Protein AF-A0A968WJQ7-F1 (afdb_monomer_lite)

Radius of gyration: 18.27 Å; chains: 1; bounding box: 39×36×51 Å

Foldseek 3Di:
DAEQAPVRHRQDFQWKKFWAQQVPRHTPDIDGWHAPPVRHTDADDDDQVTFTWMWTVFQVIDIDGGHGDDPPDRDDDYDHQFKFKEAEAEPPDDDKFWKFKDAPPDPDTSDIDIHRDIDMHGFHKIKMWTPDVVIDIDIDGGHGPYYDYDYHD

pLDDT: mean 93.58, std 3.87, range [75.25, 97.81]

Secondary structure (DSSP, 8-state):
-EEE-TTS-S---SEEEEEEETTT--EEEEEEE-B-TTSPBPP----TTSEEEEEE--SS-EEEEEEE--TTS----EEE--EEEEEEEETT--S--EEEEEETT--S--EEEETT-EEEEESEEEEEEE-SSS--EEEEEEPTT-EEEEEE-

Structure (mmCIF, N/CA/C/O backbone):
data_AF-A0A968WJQ7-F1
#
_entry.id   AF-A0A968WJQ7-F1
#
loop_
_atom_site.group_PDB
_atom_site.id
_atom_site.type_symbol
_atom_site.label_atom_id
_atom_site.label_alt_id
_atom_site.label_comp_id
_atom_site.label_asym_id
_atom_site.label_entity_id
_atom_site.label_seq_id
_atom_site.pdbx_PDB_ins_code
_atom_site.Cartn_x
_atom_site.Cartn_y
_atom_site.Cartn_z
_atom_site.occupancy
_atom_site.B_iso_or_equiv
_atom_site.auth_seq_id
_atom_site.auth_comp_id
_atom_site.auth_asym_id
_atom_site.auth_atom_id
_atom_site.pdbx_PDB_model_num
ATOM 1 N N . MET A 1 1 ? 9.519 3.449 -13.401 1.00 90.38 1 MET A N 1
ATOM 2 C CA . MET A 1 1 ? 8.378 2.623 -12.930 1.00 90.38 1 MET A CA 1
ATOM 3 C C . MET A 1 1 ? 7.293 3.558 -12.440 1.00 90.38 1 MET A C 1
ATOM 5 O O . MET A 1 1 ? 7.638 4.608 -11.931 1.00 90.38 1 MET A O 1
ATOM 9 N N . GLU A 1 2 ? 6.023 3.208 -12.596 1.00 94.69 2 GLU A N 1
ATOM 10 C CA . GLU A 1 2 ? 4.889 4.046 -12.201 1.00 94.69 2 GLU A CA 1
ATOM 11 C C . GLU A 1 2 ? 3.930 3.236 -11.321 1.00 94.69 2 GLU A C 1
ATOM 13 O O . GLU A 1 2 ? 3.428 2.188 -11.743 1.00 94.69 2 GLU A O 1
ATOM 18 N N . LEU A 1 3 ? 3.672 3.717 -10.105 1.00 95.31 3 LEU A N 1
ATOM 19 C CA . LEU A 1 3 ? 2.616 3.186 -9.248 1.00 95.31 3 LEU A CA 1
ATOM 20 C C . LEU A 1 3 ? 1.347 4.015 -9.428 1.00 95.31 3 LEU A C 1
ATOM 22 O O . LEU A 1 3 ? 1.369 5.240 -9.301 1.00 95.31 3 LEU A O 1
ATOM 26 N N . LEU A 1 4 ? 0.252 3.339 -9.766 1.00 95.75 4 LEU A N 1
ATOM 27 C CA . LEU A 1 4 ? -0.996 3.997 -10.133 1.00 95.75 4 LEU A CA 1
ATOM 28 C C . LEU A 1 4 ? -1.941 4.124 -8.937 1.00 95.75 4 LEU A C 1
ATOM 30 O O . LEU A 1 4 ? -2.149 3.147 -8.212 1.00 95.75 4 LEU A O 1
ATOM 34 N N . ASP A 1 5 ? -2.535 5.308 -8.793 1.00 94.19 5 ASP A N 1
ATOM 35 C CA . ASP A 1 5 ? -3.595 5.607 -7.828 1.00 94.19 5 ASP A CA 1
ATOM 36 C C . ASP A 1 5 ? -4.970 5.089 -8.296 1.00 94.19 5 ASP A C 1
ATOM 38 O O . ASP A 1 5 ? -5.103 4.443 -9.340 1.00 94.19 5 ASP A O 1
ATOM 42 N N . GLY A 1 6 ? -6.022 5.387 -7.525 1.00 92.81 6 GLY A N 1
ATOM 43 C CA . GLY A 1 6 ? -7.400 4.991 -7.847 1.00 92.81 6 GLY A CA 1
ATOM 44 C C . GLY A 1 6 ? -7.950 5.564 -9.160 1.00 92.81 6 GLY A C 1
ATOM 45 O O . GLY A 1 6 ? -8.913 5.026 -9.698 1.00 92.81 6 GLY A O 1
ATOM 46 N N . ASN A 1 7 ? -7.326 6.616 -9.699 1.00 93.94 7 ASN A N 1
ATOM 47 C CA . ASN A 1 7 ? -7.681 7.257 -10.965 1.00 93.94 7 ASN A CA 1
ATOM 48 C C . ASN A 1 7 ? -6.759 6.818 -12.119 1.00 93.94 7 ASN A C 1
ATOM 50 O O . ASN A 1 7 ? -6.766 7.444 -13.181 1.00 93.94 7 ASN A O 1
ATOM 54 N N . ASN A 1 8 ? -5.956 5.765 -11.923 1.00 92.88 8 ASN A N 1
ATOM 55 C CA . ASN A 1 8 ? -4.921 5.300 -12.849 1.00 92.88 8 ASN A CA 1
ATOM 56 C C . ASN A 1 8 ? -3.826 6.340 -13.153 1.00 92.88 8 ASN A C 1
ATOM 58 O O . ASN A 1 8 ? -3.188 6.283 -14.206 1.00 92.88 8 ASN A O 1
ATOM 62 N N . GLN A 1 9 ? -3.583 7.286 -12.244 1.00 93.56 9 GLN A N 1
ATOM 63 C CA . GLN A 1 9 ? -2.528 8.288 -12.386 1.00 93.56 9 GLN A CA 1
ATOM 64 C C . GLN A 1 9 ? -1.267 7.851 -11.626 1.00 93.56 9 GLN A C 1
ATOM 66 O O . GLN A 1 9 ? -1.386 7.268 -10.549 1.00 93.56 9 GLN A O 1
ATOM 71 N N . PRO A 1 10 ? -0.050 8.131 -12.136 1.00 93.88 10 PRO A N 1
ATOM 72 C CA . PRO A 1 10 ? 1.211 7.712 -11.519 1.00 93.88 10 PRO A CA 1
ATOM 73 C C . PRO A 1 10 ? 1.565 8.588 -10.304 1.00 93.88 10 PRO A C 1
ATOM 75 O O . PRO A 1 10 ? 2.498 9.386 -10.345 1.00 93.88 10 PRO A O 1
ATOM 78 N N . ARG A 1 11 ? 0.757 8.500 -9.245 1.00 93.25 11 ARG A N 1
ATOM 79 C CA . ARG A 1 11 ? 0.826 9.366 -8.056 1.00 93.25 11 ARG A CA 1
ATOM 80 C C . ARG A 1 11 ? 1.151 8.622 -6.768 1.00 93.25 11 ARG A C 1
ATOM 82 O O . ARG A 1 11 ? 1.459 9.259 -5.763 1.00 93.25 11 ARG A O 1
ATOM 89 N N . GLU A 1 12 ? 1.097 7.295 -6.786 1.00 94.38 12 GLU A N 1
ATOM 90 C CA . GLU A 1 12 ? 1.435 6.488 -5.618 1.00 94.38 12 GLU A CA 1
ATOM 91 C C . GLU A 1 12 ? 2.949 6.492 -5.396 1.00 94.38 12 GLU A C 1
ATOM 93 O O . GLU A 1 12 ? 3.743 6.382 -6.328 1.00 94.38 12 GLU A O 1
ATOM 98 N N . SER A 1 13 ? 3.359 6.661 -4.142 1.00 94.06 13 SER A N 1
ATOM 99 C CA . SER A 1 13 ? 4.756 6.878 -3.773 1.00 94.06 13 SER A CA 1
ATOM 100 C C . SER A 1 13 ? 5.008 6.534 -2.305 1.00 94.06 13 SER A C 1
ATOM 102 O O . SER A 1 13 ? 4.077 6.255 -1.543 1.00 94.06 13 SER A O 1
ATOM 104 N N . ASN A 1 14 ? 6.271 6.605 -1.892 1.00 92.81 14 ASN A N 1
ATOM 105 C CA . ASN A 1 14 ? 6.766 6.270 -0.560 1.00 92.81 14 ASN A CA 1
ATOM 106 C C . ASN A 1 14 ? 6.432 4.827 -0.163 1.00 92.81 14 ASN A C 1
ATOM 108 O O . ASN A 1 14 ? 5.908 4.571 0.920 1.00 92.81 14 ASN A O 1
ATOM 112 N N . VAL A 1 15 ? 6.714 3.884 -1.062 1.00 94.38 15 VAL A N 1
ATOM 113 C CA . VAL A 1 15 ? 6.555 2.448 -0.816 1.00 94.38 15 VAL A CA 1
ATOM 114 C C . VAL A 1 15 ? 7.767 1.692 -1.338 1.00 94.38 15 VAL A C 1
ATOM 116 O O . VAL A 1 15 ? 8.286 2.001 -2.410 1.00 94.38 15 VAL A O 1
ATOM 119 N N . THR A 1 16 ? 8.231 0.704 -0.580 1.00 95.75 16 THR A N 1
ATOM 120 C CA . THR A 1 16 ? 9.347 -0.145 -1.001 1.00 95.75 16 THR A CA 1
ATOM 121 C C . THR A 1 16 ? 8.918 -1.052 -2.145 1.00 95.75 16 THR A C 1
ATOM 123 O O . THR A 1 16 ? 7.883 -1.717 -2.073 1.00 95.75 16 THR A O 1
ATOM 126 N N . VAL A 1 17 ? 9.736 -1.114 -3.186 1.00 96.44 17 VAL A N 1
ATOM 127 C CA . VAL A 1 17 ? 9.559 -1.989 -4.338 1.00 96.44 17 VAL A CA 1
ATOM 128 C C . VAL A 1 17 ? 10.781 -2.884 -4.470 1.00 96.44 17 VAL A C 1
ATOM 130 O O . VAL A 1 17 ? 11.910 -2.396 -4.492 1.00 96.44 17 VAL A O 1
ATOM 133 N N . SER A 1 18 ? 10.536 -4.181 -4.625 1.00 96.62 18 SER A N 1
ATOM 134 C CA . SER A 1 18 ? 11.568 -5.204 -4.776 1.00 96.62 18 SER A CA 1
ATOM 135 C C . SER A 1 18 ? 11.412 -5.887 -6.139 1.00 96.62 18 SER A C 1
ATOM 137 O O . SER A 1 18 ? 10.335 -6.367 -6.492 1.00 96.62 18 SER A O 1
ATOM 139 N N . PHE A 1 19 ? 12.486 -5.924 -6.921 1.00 96.38 19 PHE A N 1
ATOM 140 C CA . PHE A 1 19 ? 12.596 -6.659 -8.178 1.00 96.38 19 PHE A CA 1
ATOM 141 C C . PHE A 1 19 ? 13.285 -7.986 -7.890 1.00 96.38 19 PHE A C 1
ATOM 143 O O . PHE A 1 19 ? 14.482 -8.032 -7.596 1.00 96.38 19 PHE A O 1
ATOM 150 N N . LEU A 1 20 ? 12.522 -9.067 -7.963 1.00 97.00 20 LEU A N 1
ATOM 151 C CA . LEU A 1 20 ? 12.999 -10.421 -7.731 1.00 97.00 20 LEU A CA 1
ATOM 152 C C . LEU A 1 20 ? 13.313 -11.077 -9.072 1.00 97.00 20 LEU A C 1
ATOM 154 O O . LEU A 1 20 ? 12.537 -10.941 -10.012 1.00 97.00 20 LEU A O 1
ATOM 158 N N . ASN A 1 21 ? 14.417 -11.809 -9.176 1.00 95.56 21 ASN A N 1
ATOM 159 C CA . ASN A 1 21 ? 14.649 -12.683 -10.325 1.00 95.56 21 ASN A CA 1
ATOM 160 C C . ASN A 1 21 ? 13.558 -13.765 -10.338 1.00 95.56 21 ASN A C 1
ATOM 162 O O . ASN A 1 21 ? 13.401 -14.484 -9.353 1.00 95.56 21 ASN A O 1
ATOM 166 N N . ASN A 1 22 ? 12.807 -13.892 -11.431 1.00 93.25 22 ASN A N 1
ATOM 167 C CA . ASN A 1 22 ? 11.648 -14.787 -11.469 1.00 93.25 22 ASN A CA 1
ATOM 168 C C . ASN A 1 22 ? 12.011 -16.285 -11.407 1.00 93.25 22 ASN A C 1
ATOM 170 O O . ASN A 1 22 ? 11.163 -17.096 -11.046 1.00 93.25 22 ASN A O 1
ATOM 174 N N . MET A 1 23 ? 13.250 -16.663 -11.744 1.00 92.69 23 MET A N 1
ATOM 175 C CA . MET A 1 23 ? 13.720 -18.050 -11.685 1.00 92.69 23 MET A CA 1
ATOM 176 C C . MET A 1 23 ? 14.210 -18.433 -10.289 1.00 92.69 23 MET A C 1
ATOM 178 O O . MET A 1 23 ? 13.975 -19.553 -9.845 1.00 92.69 23 MET A O 1
ATOM 182 N N . THR A 1 24 ? 14.921 -17.529 -9.607 1.00 93.94 24 THR A N 1
ATOM 183 C CA . THR A 1 24 ? 15.546 -17.829 -8.304 1.00 93.94 24 THR A CA 1
ATOM 184 C C . THR A 1 24 ? 14.755 -17.301 -7.111 1.00 93.94 24 THR A C 1
ATOM 186 O O . THR A 1 24 ? 14.967 -17.764 -5.997 1.00 93.94 24 THR A O 1
ATOM 189 N N . GLY A 1 25 ? 13.868 -16.325 -7.317 1.00 92.19 25 GLY A N 1
ATOM 190 C CA . GLY A 1 25 ? 13.149 -15.612 -6.258 1.00 92.19 25 GLY A CA 1
ATOM 191 C C . GLY A 1 25 ? 14.005 -14.606 -5.480 1.00 92.19 25 GLY A C 1
ATOM 192 O O . GLY A 1 25 ? 13.487 -13.911 -4.608 1.00 92.19 25 GLY A O 1
ATOM 193 N N . ASN A 1 26 ? 15.300 -14.496 -5.789 1.00 94.06 26 ASN A N 1
ATOM 194 C CA . ASN A 1 26 ? 16.210 -13.603 -5.079 1.00 94.06 26 ASN A CA 1
ATOM 195 C C . ASN A 1 26 ? 15.971 -12.144 -5.468 1.00 94.06 26 ASN A C 1
ATOM 197 O O . ASN A 1 26 ? 15.805 -11.829 -6.649 1.00 94.06 26 ASN A O 1
ATOM 201 N N . ALA A 1 27 ? 16.023 -11.250 -4.479 1.00 93.81 27 ALA A N 1
ATOM 202 C CA . ALA A 1 27 ? 15.984 -9.815 -4.717 1.00 93.81 27 ALA A CA 1
ATOM 203 C C . ALA A 1 27 ? 17.242 -9.373 -5.474 1.00 93.81 27 ALA A C 1
ATOM 205 O O . ALA A 1 27 ? 18.362 -9.533 -4.994 1.00 93.81 27 ALA A O 1
ATOM 206 N N . VAL A 1 28 ? 17.040 -8.835 -6.674 1.00 93.81 28 VAL A N 1
ATOM 207 C CA . VAL A 1 28 ? 18.102 -8.272 -7.518 1.00 93.81 28 VAL A CA 1
ATOM 208 C C . VAL A 1 28 ? 18.239 -6.778 -7.262 1.00 93.81 28 VAL A C 1
ATOM 210 O O . VAL A 1 28 ? 19.345 -6.245 -7.266 1.00 93.81 28 VAL A O 1
ATOM 213 N N . TYR A 1 29 ? 17.114 -6.101 -7.036 1.00 92.56 29 TYR A N 1
ATOM 214 C CA . TYR A 1 29 ? 17.086 -4.673 -6.768 1.00 92.56 29 TYR A CA 1
ATOM 215 C C . TYR A 1 29 ? 15.948 -4.329 -5.813 1.00 92.56 29 TYR A C 1
ATOM 217 O O . TYR A 1 29 ? 14.850 -4.868 -5.934 1.00 92.56 29 TYR A O 1
ATOM 225 N N . GLU A 1 30 ? 16.196 -3.418 -4.880 1.00 94.25 30 GLU A N 1
ATOM 226 C CA . GLU A 1 30 ? 15.201 -2.940 -3.928 1.00 94.25 30 GLU A CA 1
ATOM 227 C C . GLU A 1 30 ? 15.404 -1.451 -3.676 1.00 94.25 30 GLU A C 1
ATOM 229 O O . GLU A 1 30 ? 16.530 -0.978 -3.523 1.00 94.25 30 GLU A O 1
ATOM 234 N N . PHE A 1 31 ? 14.307 -0.702 -3.667 1.00 93.88 31 PHE A N 1
ATOM 235 C CA . PHE A 1 31 ? 14.333 0.738 -3.451 1.00 93.88 31 PHE A CA 1
ATOM 236 C C . PHE A 1 31 ? 13.000 1.221 -2.895 1.00 93.88 31 PHE A C 1
ATOM 238 O O . PHE A 1 31 ? 11.963 0.576 -3.052 1.00 93.88 31 PHE A O 1
ATOM 245 N N . VAL A 1 32 ? 13.017 2.395 -2.273 1.00 94.44 32 VAL A N 1
ATOM 246 C CA . VAL A 1 32 ? 11.790 3.115 -1.937 1.00 94.44 32 VAL A CA 1
ATOM 247 C C . VAL A 1 32 ? 11.376 3.925 -3.157 1.00 94.44 32 VAL A C 1
ATOM 249 O O . VAL A 1 32 ? 12.130 4.772 -3.625 1.00 94.44 32 VAL A O 1
ATOM 252 N N . HIS A 1 33 ? 10.185 3.661 -3.686 1.00 93.50 33 HIS A N 1
ATOM 253 C CA . HIS A 1 33 ? 9.646 4.401 -4.815 1.00 93.50 33 HIS A CA 1
ATOM 254 C C . HIS A 1 33 ? 9.270 5.821 -4.383 1.00 93.50 33 HIS A C 1
ATOM 256 O O . HIS A 1 33 ? 8.314 5.991 -3.627 1.00 93.50 33 HIS A O 1
ATOM 262 N N . TYR A 1 34 ? 10.001 6.824 -4.870 1.00 89.38 34 TYR A N 1
ATOM 263 C CA . TYR A 1 34 ? 9.753 8.241 -4.614 1.00 89.38 34 TYR A CA 1
ATOM 264 C C . TYR A 1 34 ? 9.312 8.970 -5.898 1.00 89.38 34 TYR A C 1
ATOM 266 O O . TYR A 1 34 ? 9.618 8.541 -7.012 1.00 89.38 34 TYR A O 1
ATOM 274 N N . LEU A 1 35 ? 8.553 10.059 -5.739 1.00 90.00 35 LEU A N 1
ATOM 275 C CA . LEU A 1 35 ? 8.202 10.994 -6.809 1.00 90.00 35 LEU A CA 1
ATOM 276 C C . LEU A 1 35 ? 8.879 12.334 -6.529 1.00 90.00 35 LEU A C 1
ATOM 278 O O . LEU A 1 35 ? 8.723 12.881 -5.437 1.00 90.00 35 LEU A O 1
ATOM 282 N N . ASP A 1 36 ? 9.592 12.879 -7.517 1.00 87.38 36 ASP A N 1
ATOM 283 C CA . ASP A 1 36 ? 10.217 14.198 -7.395 1.00 87.38 36 ASP A CA 1
ATOM 284 C C . ASP A 1 36 ? 9.175 15.330 -7.252 1.00 87.38 36 ASP A C 1
ATOM 286 O O . ASP A 1 36 ? 7.966 15.134 -7.392 1.00 87.38 36 ASP A O 1
ATOM 290 N N . SER A 1 37 ? 9.635 16.562 -7.012 1.00 85.56 37 SER A N 1
ATOM 291 C CA . SER A 1 37 ? 8.755 17.737 -6.877 1.00 85.56 37 SER A CA 1
ATOM 292 C C . SER A 1 37 ? 7.920 18.056 -8.127 1.00 85.56 37 SER A C 1
ATOM 294 O O . SER A 1 37 ? 7.011 18.882 -8.063 1.00 85.56 37 SER A O 1
ATOM 296 N N . ARG A 1 38 ? 8.214 17.415 -9.264 1.00 84.81 38 ARG A N 1
ATOM 297 C CA . ARG A 1 38 ? 7.475 17.512 -10.529 1.00 84.81 38 ARG A CA 1
ATOM 298 C C . ARG A 1 38 ? 6.624 16.264 -10.800 1.00 84.81 38 ARG A C 1
ATOM 300 O O . ARG A 1 38 ? 6.069 16.150 -11.891 1.00 84.81 38 ARG A O 1
ATOM 307 N N . GLY A 1 39 ? 6.516 15.343 -9.840 1.00 82.50 39 GLY A N 1
ATOM 308 C CA . GLY A 1 39 ? 5.740 14.109 -9.945 1.00 82.50 39 GLY A CA 1
ATOM 309 C C . GLY A 1 39 ? 6.381 13.039 -10.827 1.00 82.50 39 GLY A C 1
ATOM 310 O O . GLY A 1 39 ? 5.673 12.163 -11.319 1.00 82.50 39 GLY A O 1
ATOM 311 N N . ARG A 1 40 ? 7.694 13.108 -11.082 1.00 85.31 40 ARG A N 1
ATOM 312 C CA . ARG A 1 40 ? 8.393 12.112 -11.903 1.00 85.31 40 ARG A CA 1
ATOM 313 C C . ARG A 1 40 ? 8.983 11.011 -11.021 1.00 85.31 40 ARG A C 1
ATOM 315 O O . ARG A 1 40 ? 9.622 11.335 -10.019 1.00 85.31 40 ARG A O 1
ATOM 322 N N . PRO A 1 41 ? 8.805 9.736 -11.396 1.00 82.88 41 PRO A N 1
ATOM 323 C CA . PRO A 1 41 ? 9.367 8.619 -10.656 1.00 82.88 41 PRO A CA 1
ATOM 324 C C . PRO A 1 41 ? 10.847 8.394 -10.962 1.00 82.88 41 PRO A C 1
ATOM 326 O O . PRO A 1 41 ? 11.329 8.697 -12.058 1.00 82.88 41 PRO A O 1
ATOM 329 N N . ASP A 1 42 ? 11.535 7.750 -10.025 1.00 75.25 42 ASP A N 1
ATOM 330 C CA . ASP A 1 42 ? 12.907 7.289 -10.226 1.00 75.25 42 ASP A CA 1
ATOM 331 C C . ASP A 1 42 ? 13.011 6.226 -11.340 1.00 75.25 42 ASP A C 1
ATOM 333 O O . ASP A 1 42 ? 12.107 5.408 -11.581 1.00 75.25 42 ASP A O 1
ATOM 337 N N . SER A 1 43 ? 14.147 6.241 -12.042 1.00 82.56 43 SER A N 1
ATOM 338 C CA . SER A 1 43 ? 14.503 5.247 -13.060 1.00 82.56 43 SER A CA 1
ATOM 339 C C . SER A 1 43 ? 15.448 4.207 -12.475 1.00 82.56 43 SER A C 1
ATOM 341 O O . SER A 1 43 ? 16.400 4.549 -11.781 1.00 82.56 43 SER A O 1
ATOM 343 N N . VAL A 1 44 ? 15.208 2.939 -12.801 1.00 85.88 44 VAL A N 1
ATOM 344 C CA . VAL A 1 44 ? 16.011 1.807 -12.329 1.00 85.88 44 VAL A CA 1
ATOM 345 C C . VAL A 1 44 ? 16.720 1.171 -13.516 1.00 85.88 44 VAL A C 1
ATOM 347 O O . VAL A 1 44 ? 16.105 0.966 -14.564 1.00 85.88 44 VAL A O 1
ATOM 350 N N . GLN A 1 45 ? 18.004 0.859 -13.350 1.00 88.06 45 GLN A N 1
ATOM 351 C CA . GLN A 1 45 ?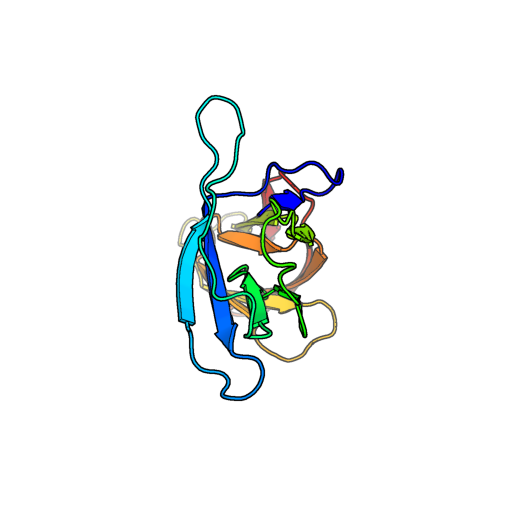 18.767 0.072 -14.316 1.00 88.06 45 GLN A CA 1
ATOM 352 C C . GLN A 1 45 ? 18.685 -1.406 -13.935 1.00 88.06 45 GLN A C 1
ATOM 354 O O . GLN A 1 45 ? 18.986 -1.775 -12.803 1.00 88.06 45 GLN A O 1
ATOM 359 N N . LEU A 1 46 ? 18.255 -2.235 -14.882 1.00 89.94 46 LEU A N 1
ATOM 360 C CA . LEU A 1 46 ? 18.069 -3.675 -14.714 1.00 89.94 46 LEU A CA 1
ATOM 361 C C . LEU A 1 46 ? 18.748 -4.409 -15.867 1.00 89.94 46 LEU A C 1
ATOM 363 O O . LEU A 1 46 ? 18.913 -3.843 -16.949 1.00 89.94 46 LEU A O 1
ATOM 367 N N . ASP A 1 47 ? 19.106 -5.668 -15.636 1.00 90.44 47 ASP A N 1
ATOM 368 C CA . ASP A 1 47 ? 19.623 -6.549 -16.677 1.00 90.44 47 ASP A CA 1
ATOM 369 C C . ASP A 1 47 ? 18.460 -7.012 -17.576 1.00 90.44 47 ASP A C 1
ATOM 371 O O . ASP A 1 47 ? 17.543 -7.678 -17.091 1.00 90.44 47 ASP A O 1
ATOM 375 N N . PRO A 1 48 ? 18.462 -6.680 -18.880 1.00 90.62 48 PRO A N 1
ATOM 376 C CA . PRO A 1 48 ? 17.382 -7.055 -19.784 1.00 90.62 48 PRO A CA 1
ATOM 377 C C . PRO A 1 48 ? 17.352 -8.546 -20.143 1.00 90.62 48 PRO A C 1
ATOM 379 O O . PRO A 1 48 ? 16.376 -8.998 -20.738 1.00 90.62 48 PRO A O 1
ATOM 382 N N . VAL A 1 49 ? 18.398 -9.314 -19.817 1.00 91.62 49 VAL A N 1
ATOM 383 C CA . VAL A 1 49 ? 18.421 -10.774 -20.010 1.00 91.62 49 VAL A CA 1
ATOM 384 C C . VAL A 1 49 ? 17.556 -11.477 -18.964 1.00 91.62 49 VAL A C 1
ATOM 386 O O . VAL A 1 49 ? 17.027 -12.559 -19.220 1.00 91.62 49 VAL A O 1
ATOM 389 N N . LEU A 1 50 ? 17.404 -10.871 -17.785 1.00 91.50 50 LEU A N 1
ATOM 390 C CA . LEU A 1 50 ? 16.610 -11.427 -16.701 1.00 91.50 50 LEU A CA 1
ATOM 391 C C . LEU A 1 50 ? 15.126 -11.074 -16.851 1.00 91.50 50 LEU A C 1
ATOM 393 O O . LEU A 1 50 ? 14.743 -10.010 -17.340 1.00 91.50 50 LEU A O 1
ATOM 397 N N . SER A 1 51 ? 14.287 -11.967 -16.338 1.00 94.12 51 SER A N 1
ATOM 398 C CA . SER A 1 51 ? 12.867 -11.721 -16.109 1.00 94.12 51 SER A CA 1
ATOM 399 C C . SER A 1 51 ? 12.625 -11.519 -14.613 1.00 94.12 51 SER A C 1
ATOM 401 O O . SER A 1 51 ? 13.273 -12.152 -13.772 1.00 94.12 51 SER A O 1
ATOM 403 N N . TYR A 1 52 ? 11.681 -10.643 -14.272 1.00 96.38 52 TYR A N 1
ATOM 404 C CA . TYR A 1 52 ? 11.483 -10.191 -12.898 1.00 96.38 52 TYR A CA 1
ATOM 405 C C . TYR A 1 52 ? 10.057 -10.393 -12.390 1.00 96.38 52 TYR A C 1
ATOM 407 O O . TYR A 1 52 ? 9.087 -10.149 -13.105 1.00 96.38 52 TYR A O 1
ATOM 415 N N . ASP A 1 53 ? 9.936 -10.738 -11.114 1.00 97.38 53 ASP A N 1
ATOM 416 C CA . ASP A 1 53 ? 8.720 -10.547 -10.334 1.00 97.38 53 ASP A CA 1
ATOM 417 C C . ASP A 1 53 ? 8.878 -9.268 -9.507 1.00 97.38 53 ASP A C 1
ATOM 419 O O . ASP A 1 53 ? 9.825 -9.120 -8.738 1.00 97.38 53 ASP A O 1
ATOM 423 N N . ILE A 1 54 ? 7.962 -8.319 -9.676 1.00 96.81 54 ILE A N 1
ATOM 424 C CA . ILE A 1 54 ? 7.998 -7.034 -8.974 1.00 96.81 54 ILE A CA 1
ATOM 425 C C . ILE A 1 54 ? 7.033 -7.097 -7.803 1.00 96.81 54 ILE A C 1
ATOM 427 O O . ILE A 1 54 ? 5.831 -7.292 -7.995 1.00 96.81 54 ILE A O 1
ATOM 431 N N . VAL A 1 55 ? 7.557 -6.899 -6.600 1.00 97.81 55 VAL A N 1
ATOM 432 C CA . VAL A 1 55 ? 6.794 -6.858 -5.356 1.00 97.81 55 VAL A CA 1
ATOM 433 C C . VAL A 1 55 ? 6.725 -5.416 -4.881 1.00 97.81 55 VAL A C 1
ATOM 435 O O . VAL A 1 55 ? 7.739 -4.809 -4.549 1.00 97.81 55 VAL A O 1
ATOM 438 N N . VAL A 1 56 ? 5.520 -4.858 -4.849 1.00 97.62 56 VAL A N 1
ATOM 439 C CA . VAL A 1 56 ? 5.244 -3.574 -4.206 1.00 97.62 56 VAL A CA 1
ATOM 440 C C . VAL A 1 56 ? 4.805 -3.876 -2.779 1.00 97.62 56 VAL A C 1
ATOM 442 O O . VAL A 1 56 ? 3.782 -4.534 -2.566 1.00 97.62 56 VAL A O 1
ATOM 445 N N . ASN A 1 57 ? 5.578 -3.406 -1.802 1.00 96.38 57 ASN A N 1
ATOM 446 C CA . ASN A 1 57 ? 5.386 -3.695 -0.380 1.00 96.38 57 ASN A CA 1
ATOM 447 C C . ASN A 1 57 ? 4.292 -2.824 0.258 1.00 96.38 57 ASN A C 1
ATOM 449 O O . ASN A 1 57 ? 4.477 -2.227 1.316 1.00 96.38 57 ASN A O 1
ATOM 453 N N . THR A 1 58 ? 3.143 -2.745 -0.407 1.00 96.81 58 THR A N 1
ATOM 454 C CA . THR A 1 58 ?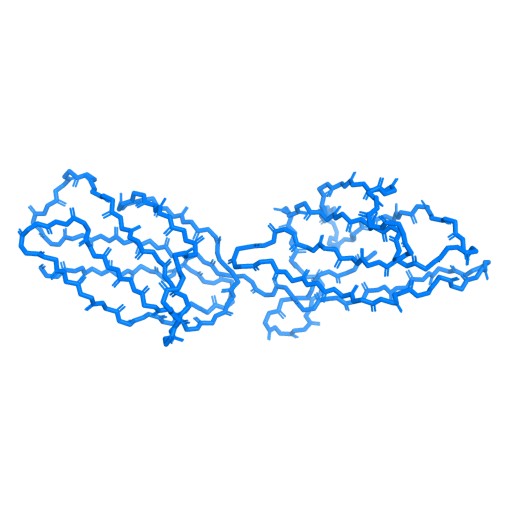 1.895 -2.259 0.180 1.00 96.81 58 THR A CA 1
ATOM 455 C C . THR A 1 58 ? 1.354 -3.279 1.187 1.00 96.81 58 THR A C 1
ATOM 457 O O . THR A 1 58 ? 1.805 -4.425 1.250 1.00 96.81 58 THR A O 1
ATOM 460 N N . VAL A 1 59 ? 0.374 -2.875 1.997 1.00 96.88 59 VAL A N 1
ATOM 461 C CA . VAL A 1 59 ? -0.336 -3.783 2.907 1.00 96.88 59 VAL A CA 1
ATOM 462 C C . VAL A 1 59 ? -1.780 -3.873 2.449 1.00 96.88 59 VAL A C 1
ATOM 464 O O . VAL A 1 59 ? -2.525 -2.912 2.623 1.00 96.88 59 VAL A O 1
ATOM 467 N N . PRO A 1 60 ? -2.226 -4.997 1.881 1.00 96.81 60 PRO A N 1
ATOM 468 C CA . PRO A 1 60 ? -1.477 -6.186 1.446 1.00 96.81 60 PRO A CA 1
ATOM 469 C C . PRO A 1 60 ? -0.554 -5.939 0.236 1.00 96.81 60 PRO A C 1
ATOM 471 O O . PRO A 1 60 ? -0.833 -5.051 -0.563 1.00 96.81 60 PRO A O 1
ATOM 474 N N . GLN A 1 61 ? 0.465 -6.789 0.052 1.00 96.81 61 GLN A N 1
ATOM 475 C CA . GLN A 1 61 ? 1.428 -6.670 -1.053 1.00 96.81 61 GLN A CA 1
ATOM 476 C C . GLN A 1 61 ? 0.773 -6.847 -2.431 1.00 96.81 61 GLN A C 1
ATOM 478 O O . GLN A 1 61 ? -0.136 -7.668 -2.608 1.00 96.81 61 GLN A O 1
ATOM 483 N N . VAL A 1 62 ? 1.296 -6.127 -3.427 1.00 97.69 62 VAL A N 1
ATOM 484 C CA . VAL A 1 62 ? 0.936 -6.277 -4.845 1.00 97.69 62 VAL A CA 1
ATOM 485 C C . VAL A 1 62 ? 2.114 -6.885 -5.598 1.00 97.69 62 VAL A C 1
ATOM 487 O O . VAL A 1 62 ? 3.223 -6.361 -5.547 1.00 97.69 62 VAL A O 1
ATOM 490 N N . ILE A 1 63 ? 1.874 -7.985 -6.316 1.00 97.38 63 ILE A N 1
ATOM 491 C CA . ILE A 1 63 ? 2.914 -8.716 -7.050 1.00 97.38 63 ILE A CA 1
ATOM 492 C C . ILE A 1 63 ? 2.590 -8.705 -8.542 1.00 97.38 63 ILE A C 1
ATOM 494 O O . ILE A 1 63 ? 1.536 -9.189 -8.963 1.00 97.38 63 ILE A O 1
ATOM 498 N N . ARG A 1 64 ? 3.517 -8.197 -9.356 1.00 96.94 64 ARG A N 1
ATOM 499 C CA . ARG A 1 64 ? 3.472 -8.286 -10.817 1.00 96.94 64 ARG A CA 1
ATOM 500 C C . ARG A 1 64 ? 4.507 -9.301 -11.286 1.00 96.94 64 ARG A C 1
ATOM 502 O O . ARG A 1 64 ? 5.700 -9.038 -11.203 1.00 96.94 64 ARG A O 1
ATOM 509 N N . ARG A 1 65 ? 4.043 -10.445 -11.788 1.00 96.38 65 ARG A N 1
ATOM 510 C CA . ARG A 1 65 ? 4.920 -11.549 -12.201 1.00 96.38 65 ARG A CA 1
ATOM 511 C C . ARG A 1 65 ? 5.380 -11.455 -13.652 1.00 96.38 65 ARG A C 1
ATOM 513 O O . ARG A 1 65 ? 4.663 -10.887 -14.479 1.00 96.38 65 ARG A O 1
ATOM 520 N N . ASN A 1 66 ? 6.508 -12.100 -13.948 1.00 94.88 66 ASN A N 1
ATOM 521 C CA . ASN A 1 66 ? 7.036 -12.328 -15.299 1.00 94.88 66 ASN A CA 1
ATOM 522 C C . ASN A 1 66 ? 7.180 -11.045 -16.133 1.00 94.88 66 ASN A C 1
ATOM 524 O O . ASN A 1 66 ? 6.739 -10.964 -17.282 1.00 94.88 66 ASN A O 1
ATOM 528 N N . VAL A 1 67 ? 7.781 -10.020 -15.540 1.00 95.06 67 VAL A N 1
ATOM 529 C CA . VAL A 1 67 ? 8.093 -8.760 -16.208 1.00 95.06 67 VAL A CA 1
ATOM 530 C C . VAL A 1 67 ? 9.401 -8.904 -16.975 1.00 95.06 67 VAL A C 1
ATOM 532 O O . VAL A 1 67 ? 10.457 -9.123 -16.387 1.00 95.06 67 VAL A O 1
ATOM 535 N N . ASN A 1 68 ? 9.322 -8.752 -18.295 1.00 93.69 68 ASN A N 1
ATOM 536 C CA . ASN A 1 68 ? 10.479 -8.733 -19.185 1.00 93.69 68 ASN A CA 1
ATOM 537 C C . ASN A 1 68 ? 10.878 -7.290 -19.491 1.00 93.69 68 ASN A C 1
ATOM 539 O O . ASN A 1 68 ? 10.011 -6.435 -19.691 1.00 93.69 68 ASN A O 1
ATOM 543 N N . ILE A 1 69 ? 12.181 -7.032 -19.556 1.00 93.31 69 ILE A N 1
ATOM 544 C CA . ILE A 1 69 ? 12.732 -5.715 -19.872 1.00 93.31 69 ILE A CA 1
ATOM 545 C C . ILE A 1 69 ? 13.253 -5.744 -21.307 1.00 93.31 69 ILE A C 1
ATOM 547 O O . ILE A 1 69 ? 14.108 -6.549 -21.660 1.00 93.31 69 ILE A O 1
ATOM 551 N N . THR A 1 70 ? 12.739 -4.857 -22.156 1.00 93.00 70 THR A N 1
ATOM 552 C CA . THR A 1 70 ? 13.214 -4.740 -23.539 1.00 93.00 70 THR A CA 1
ATOM 553 C C . THR A 1 70 ? 14.543 -3.988 -23.554 1.00 93.00 70 THR A C 1
ATOM 555 O O . THR A 1 70 ? 14.629 -2.877 -23.028 1.00 93.00 70 THR A O 1
ATOM 558 N N . ASN A 1 71 ? 15.585 -4.575 -24.144 1.00 91.75 71 ASN A N 1
ATOM 559 C CA . ASN A 1 71 ? 16.916 -3.969 -24.186 1.00 91.75 71 ASN A CA 1
ATOM 560 C C . ASN A 1 71 ? 16.938 -2.685 -25.045 1.00 91.75 71 ASN A C 1
ATOM 562 O O . ASN A 1 71 ? 16.249 -2.595 -26.059 1.00 91.75 71 ASN A O 1
ATOM 566 N N . GLY A 1 72 ? 17.745 -1.699 -24.647 1.00 88.75 72 GLY A N 1
ATOM 567 C CA . GLY A 1 72 ? 17.994 -0.471 -25.412 1.00 88.75 72 GLY A CA 1
ATOM 568 C C . GLY A 1 72 ? 16.864 0.564 -25.408 1.00 88.75 72 GLY A C 1
ATOM 569 O O . GLY A 1 72 ? 16.995 1.591 -26.069 1.00 88.75 72 GLY A O 1
ATOM 570 N N . VAL A 1 73 ? 15.771 0.333 -24.671 1.00 91.44 73 VAL A N 1
ATOM 571 C CA . VAL A 1 73 ? 14.630 1.261 -24.588 1.00 91.44 73 VAL A CA 1
ATOM 572 C C . VAL A 1 73 ? 14.276 1.617 -23.145 1.00 91.44 73 VAL A C 1
ATOM 574 O O . VAL A 1 73 ? 14.541 0.868 -22.203 1.00 91.44 73 VAL A O 1
ATOM 577 N N . HIS A 1 74 ? 13.634 2.772 -22.962 1.00 90.19 74 HIS A N 1
ATOM 578 C CA . HIS A 1 74 ? 13.091 3.164 -21.665 1.00 90.19 74 HIS A CA 1
ATOM 579 C C . HIS A 1 74 ? 11.796 2.387 -21.381 1.00 90.19 74 HIS A C 1
ATOM 581 O O . HIS A 1 74 ? 10.740 2.684 -21.938 1.00 90.19 74 HIS A O 1
ATOM 587 N N . ASN A 1 75 ? 11.886 1.367 -20.526 1.00 92.50 75 ASN A N 1
ATOM 588 C CA . ASN A 1 75 ? 10.751 0.519 -20.168 1.00 92.50 75 ASN A CA 1
ATOM 589 C C . ASN A 1 75 ? 9.872 1.216 -19.119 1.00 92.50 75 ASN A C 1
ATOM 591 O O . ASN A 1 75 ? 10.356 1.613 -18.058 1.00 92.50 75 ASN A O 1
ATOM 595 N N . VAL A 1 76 ? 8.563 1.306 -19.377 1.00 93.62 76 VAL A N 1
ATOM 596 C CA . VAL A 1 76 ? 7.594 1.860 -18.421 1.00 93.62 76 VAL A CA 1
ATOM 597 C C . VAL A 1 76 ? 6.697 0.751 -17.890 1.00 93.62 76 VAL A C 1
ATOM 599 O O . VAL A 1 76 ? 5.845 0.219 -18.598 1.00 93.62 76 VAL A O 1
ATOM 602 N N . ILE A 1 77 ? 6.885 0.420 -16.616 1.00 94.06 77 ILE A N 1
ATOM 603 C CA . ILE A 1 77 ? 6.100 -0.590 -15.905 1.00 94.06 77 ILE A CA 1
ATOM 604 C C . ILE A 1 77 ? 5.090 0.125 -15.015 1.00 94.06 77 ILE A C 1
ATOM 606 O O . ILE A 1 77 ? 5.491 0.896 -14.142 1.00 94.06 77 ILE A O 1
ATOM 610 N N . ARG A 1 78 ? 3.803 -0.149 -15.242 1.00 95.25 78 ARG A N 1
ATOM 611 C CA . ARG A 1 78 ? 2.674 0.416 -14.493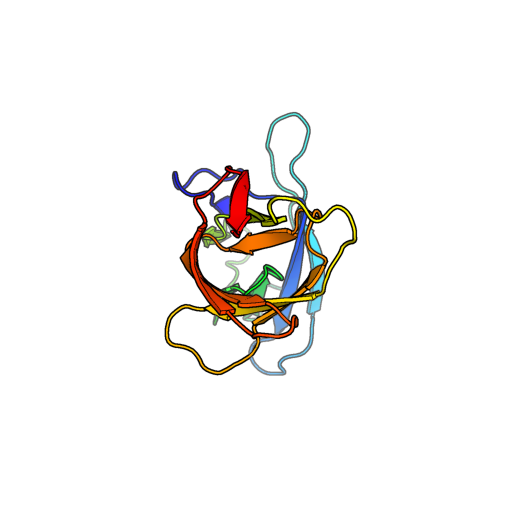 1.00 95.25 78 ARG A CA 1
ATOM 612 C C . ARG A 1 78 ? 2.055 -0.640 -13.591 1.00 95.25 78 ARG A C 1
ATOM 614 O O . ARG A 1 78 ? 1.663 -1.699 -14.083 1.00 95.25 78 ARG A O 1
ATOM 621 N N . ILE A 1 79 ? 1.963 -0.358 -12.295 1.00 96.38 79 ILE A N 1
ATOM 622 C CA . ILE A 1 79 ? 1.373 -1.273 -11.310 1.00 96.38 79 ILE A CA 1
ATOM 623 C C . ILE A 1 79 ? 0.284 -0.530 -10.526 1.00 96.38 79 ILE A C 1
ATOM 625 O O . ILE A 1 79 ? 0.598 0.460 -9.866 1.00 96.38 79 ILE A O 1
ATOM 629 N N . PRO A 1 80 ? -0.982 -0.989 -10.572 1.00 96.44 80 PRO A N 1
ATOM 630 C CA . PRO A 1 80 ? -2.035 -0.474 -9.703 1.00 96.44 80 PRO A CA 1
ATOM 631 C C . PRO A 1 80 ? -1.693 -0.747 -8.241 1.00 96.44 80 PRO A C 1
ATOM 633 O O . PRO A 1 80 ? -1.545 -1.902 -7.839 1.00 96.44 80 PRO A O 1
ATOM 636 N N . ALA A 1 81 ? -1.546 0.317 -7.461 1.00 96.69 81 ALA A N 1
ATOM 637 C CA . ALA A 1 81 ? -1.167 0.246 -6.056 1.00 96.69 81 ALA A CA 1
ATOM 638 C C . ALA A 1 81 ? -1.876 1.337 -5.246 1.00 96.69 81 ALA A C 1
ATOM 640 O O . ALA A 1 81 ? -1.297 1.887 -4.316 1.00 96.69 81 ALA A O 1
ATOM 641 N N . ALA A 1 82 ? -3.119 1.649 -5.623 1.00 96.94 82 ALA A N 1
ATOM 642 C CA . ALA A 1 82 ? -3.944 2.655 -4.977 1.00 96.94 82 ALA A CA 1
ATOM 643 C C . ALA A 1 82 ? -4.048 2.389 -3.471 1.00 96.94 82 ALA A C 1
ATOM 645 O O . ALA A 1 82 ? -4.440 1.291 -3.062 1.00 96.94 82 ALA A O 1
ATOM 646 N N . GLN A 1 83 ? -3.707 3.380 -2.653 1.00 97.06 83 GLN A N 1
ATOM 647 C CA . GLN A 1 83 ? -3.691 3.248 -1.197 1.00 97.06 83 GLN A CA 1
ATOM 648 C C . GLN A 1 83 ? -4.581 4.284 -0.523 1.00 97.06 83 GLN A C 1
ATOM 650 O O . GLN A 1 83 ? -4.750 5.394 -1.015 1.00 97.06 83 GLN A O 1
ATOM 655 N N . GLY A 1 84 ? -5.109 3.926 0.641 1.00 96.75 84 GLY A N 1
ATOM 656 C CA . GLY A 1 84 ? -5.781 4.834 1.564 1.00 96.75 84 GLY A CA 1
ATOM 657 C C . GLY A 1 84 ? -5.295 4.586 2.985 1.00 96.75 84 GLY A C 1
ATOM 658 O O . GLY A 1 84 ? -4.522 3.659 3.243 1.00 96.75 84 GLY A O 1
ATOM 659 N N . ASN A 1 85 ? -5.733 5.409 3.928 1.00 97.06 85 ASN A N 1
ATOM 660 C CA . ASN A 1 85 ? -5.394 5.224 5.333 1.00 97.06 85 ASN A CA 1
ATOM 661 C C . ASN A 1 85 ? -6.607 4.753 6.132 1.00 97.06 85 ASN A C 1
ATOM 663 O O . ASN A 1 85 ? -7.728 5.186 5.881 1.00 97.06 85 ASN A O 1
ATOM 667 N N . LEU A 1 86 ? -6.372 3.919 7.140 1.00 97.25 86 LEU A N 1
ATOM 668 C CA . LEU A 1 86 ? -7.365 3.532 8.134 1.00 97.25 86 LEU A CA 1
ATOM 669 C C . LEU A 1 86 ? -6.936 4.039 9.505 1.00 97.25 86 LEU A C 1
ATOM 671 O O . LEU A 1 86 ? -5.830 3.753 9.977 1.00 97.25 86 LEU A O 1
ATOM 675 N N . ARG A 1 87 ? -7.862 4.733 10.162 1.00 96.69 87 ARG A N 1
ATOM 676 C CA . ARG A 1 87 ? -7.758 5.134 11.559 1.00 96.69 87 ARG A CA 1
ATOM 677 C C . ARG A 1 87 ? -8.986 4.648 12.315 1.00 96.69 87 ARG A C 1
ATOM 679 O O . ARG A 1 87 ? -10.120 4.884 11.902 1.00 96.69 87 ARG A O 1
ATOM 686 N N . VAL A 1 88 ? -8.751 3.988 13.442 1.00 95.25 88 VAL A N 1
ATOM 687 C CA . VAL A 1 88 ? -9.818 3.454 14.293 1.00 95.25 88 VAL A CA 1
ATOM 688 C C . VAL A 1 88 ? -9.870 4.235 15.593 1.00 95.25 88 VAL A C 1
ATOM 690 O O . VAL A 1 88 ? -8.891 4.258 16.327 1.00 95.25 88 VAL A O 1
ATOM 693 N N . ASP A 1 89 ? -11.005 4.845 15.901 1.00 93.50 89 ASP A N 1
ATOM 694 C CA . ASP A 1 89 ? -11.271 5.537 17.160 1.00 93.50 89 ASP A CA 1
ATOM 695 C C . ASP A 1 89 ? -12.431 4.843 17.906 1.00 93.50 89 ASP A C 1
ATOM 697 O O . ASP A 1 89 ? -13.182 4.057 17.327 1.00 93.50 89 ASP A O 1
ATOM 701 N N . GLN A 1 90 ? -12.593 5.117 19.204 1.00 90.50 90 GLN A N 1
ATOM 702 C CA . GLN A 1 90 ? -13.706 4.598 20.010 1.00 90.50 90 GLN A CA 1
ATOM 703 C C . GLN A 1 90 ? -14.327 5.712 20.856 1.00 90.50 90 GLN A C 1
ATOM 705 O O . GLN A 1 90 ? -13.610 6.497 21.483 1.00 90.50 90 GLN A O 1
ATOM 710 N N . GLN A 1 91 ? -15.659 5.768 20.896 1.00 88.81 91 GLN A N 1
ATOM 711 C CA . GLN A 1 91 ? -16.395 6.733 21.710 1.00 88.81 91 GLN A CA 1
ATOM 712 C C . GLN A 1 91 ? -16.103 6.530 23.199 1.00 88.81 91 GLN A C 1
ATOM 714 O O . GLN A 1 91 ? -16.015 5.409 23.693 1.00 88.81 91 GLN A O 1
ATOM 719 N N . GLY A 1 92 ? -15.907 7.631 23.926 1.00 85.38 92 GLY A N 1
ATOM 720 C CA . GLY A 1 92 ? -15.685 7.607 25.375 1.00 85.38 92 GLY A CA 1
ATOM 721 C C . GLY A 1 92 ? -14.368 6.964 25.833 1.00 85.38 92 GLY A C 1
ATOM 722 O O . GLY A 1 92 ? -14.060 7.010 27.023 1.00 85.38 92 GLY A O 1
ATOM 723 N N . ARG A 1 93 ? -13.554 6.408 24.924 1.00 85.06 93 ARG A N 1
ATOM 724 C CA . ARG A 1 93 ? -12.275 5.778 25.255 1.00 85.06 93 ARG A CA 1
ATOM 725 C C . ARG A 1 93 ? -11.110 6.543 24.655 1.00 85.06 93 ARG A C 1
ATOM 727 O O . ARG A 1 93 ? -10.894 6.564 23.447 1.00 85.06 93 ARG A O 1
ATOM 734 N N . ASN A 1 94 ? -10.272 7.080 25.537 1.00 84.62 94 ASN A N 1
ATOM 735 C CA . ASN A 1 94 ? -9.057 7.764 25.114 1.00 84.62 94 ASN A CA 1
ATOM 736 C C . ASN A 1 94 ? -7.813 6.878 25.032 1.00 84.62 94 ASN A C 1
ATOM 738 O O . ASN A 1 94 ? -6.905 7.207 24.270 1.00 84.62 94 ASN A O 1
ATOM 742 N N . ALA A 1 95 ? -7.765 5.773 25.772 1.00 90.00 95 ALA A N 1
ATOM 743 C CA . ALA A 1 95 ? -6.626 4.866 25.735 1.00 90.00 95 ALA A CA 1
ATOM 744 C C . ALA A 1 95 ? -6.591 4.083 24.406 1.00 90.00 95 ALA A C 1
ATOM 746 O O . ALA A 1 95 ? -7.605 3.451 24.081 1.00 90.00 95 ALA A O 1
ATOM 747 N N . PRO A 1 96 ? -5.457 4.073 23.674 1.00 92.25 96 PRO A N 1
ATOM 748 C CA . PRO A 1 96 ? -5.263 3.204 22.516 1.00 92.25 96 PRO A CA 1
ATOM 749 C C . PRO A 1 96 ? -5.518 1.734 22.862 1.00 92.25 96 PRO A C 1
ATOM 751 O O . PRO A 1 96 ? -5.343 1.296 24.002 1.00 92.25 96 PRO A O 1
ATOM 754 N N . PHE A 1 97 ? -5.949 0.965 21.872 1.00 93.38 97 PHE A N 1
ATOM 755 C CA . PHE A 1 97 ? -6.166 -0.473 21.991 1.00 93.38 97 PHE A CA 1
ATOM 756 C C . PHE A 1 97 ? -5.837 -1.151 20.663 1.00 93.38 97 PHE A C 1
ATOM 758 O O . PHE A 1 97 ? -5.966 -0.512 19.619 1.00 93.38 97 PHE A O 1
ATOM 765 N N . PRO A 1 98 ? -5.410 -2.420 20.673 1.00 95.94 98 PRO A N 1
ATOM 766 C CA . PRO A 1 98 ? -5.058 -3.090 19.439 1.00 95.94 98 PRO A CA 1
ATOM 767 C C . PRO A 1 98 ? -6.306 -3.489 18.645 1.00 95.94 98 PRO A C 1
ATOM 769 O O . PRO A 1 98 ? -7.324 -3.922 19.196 1.00 95.94 98 PRO A O 1
ATOM 772 N N . VAL A 1 99 ? -6.202 -3.340 17.330 1.00 96.69 99 VAL A N 1
ATOM 773 C CA . VAL A 1 99 ? -7.214 -3.700 16.342 1.00 96.69 99 VAL A CA 1
ATOM 774 C C . VAL A 1 99 ? -6.561 -4.604 15.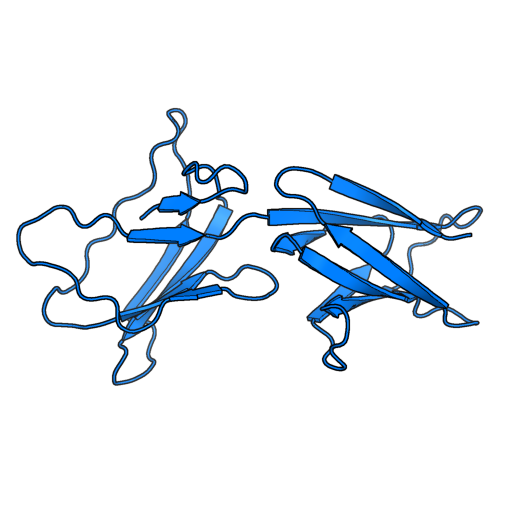312 1.00 96.69 99 VAL A C 1
ATOM 776 O O . VAL A 1 99 ? -5.512 -4.282 14.754 1.00 96.69 99 VAL A O 1
ATOM 779 N N . VAL A 1 100 ? -7.190 -5.745 15.067 1.00 97.44 100 VAL A N 1
ATOM 780 C CA . VAL A 1 100 ? -6.795 -6.666 14.006 1.00 97.44 100 VAL A CA 1
ATOM 781 C C . VAL A 1 100 ? -7.529 -6.275 12.735 1.00 97.44 100 VAL A C 1
ATOM 783 O O . VAL A 1 100 ? -8.740 -6.088 12.765 1.00 97.44 100 V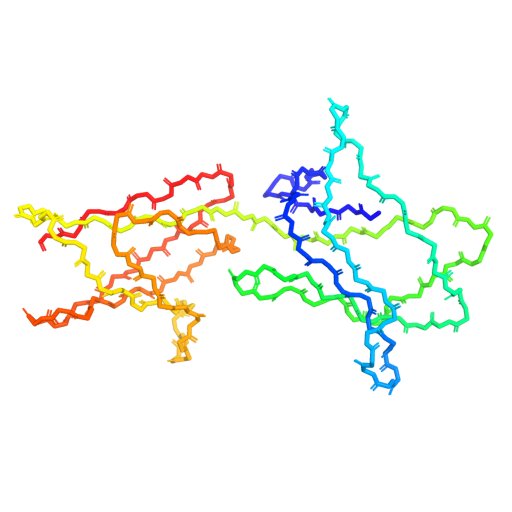AL A O 1
ATOM 786 N N . VAL A 1 101 ? -6.809 -6.184 11.624 1.00 97.56 101 VAL A N 1
ATOM 787 C CA . VAL A 1 101 ? -7.356 -5.899 10.295 1.00 97.56 101 VAL A CA 1
ATOM 788 C C . VAL A 1 101 ? -7.198 -7.141 9.427 1.00 97.56 101 VAL A C 1
ATOM 790 O O . VAL A 1 101 ? -6.141 -7.778 9.416 1.00 97.56 101 VAL A O 1
ATOM 793 N N . ARG A 1 102 ? -8.252 -7.496 8.694 1.00 97.75 102 ARG A N 1
ATOM 794 C CA . ARG A 1 102 ? -8.293 -8.588 7.715 1.00 97.75 102 ARG A CA 1
ATOM 795 C C . ARG A 1 102 ? -8.918 -8.078 6.432 1.00 97.75 102 ARG A C 1
ATOM 797 O O . ARG A 1 102 ? -9.763 -7.190 6.472 1.00 97.75 102 ARG A O 1
ATOM 804 N N . ARG A 1 103 ? -8.558 -8.658 5.288 1.00 96.69 103 ARG A N 1
ATOM 805 C CA . ARG A 1 103 ? -9.368 -8.449 4.080 1.00 96.69 103 ARG A CA 1
ATOM 806 C C . ARG A 1 103 ? -10.756 -9.045 4.312 1.00 96.69 103 ARG A C 1
ATOM 808 O O . ARG A 1 103 ? -10.873 -10.096 4.948 1.00 96.69 103 ARG A O 1
ATOM 815 N N . LYS A 1 104 ? -11.798 -8.402 3.789 1.00 96.06 104 LYS A N 1
ATOM 816 C CA . LYS A 1 104 ? -13.176 -8.868 3.961 1.00 96.06 104 LYS A CA 1
ATOM 817 C C . LYS A 1 104 ? -13.326 -10.319 3.487 1.00 96.06 104 LYS A C 1
ATOM 819 O O . LYS A 1 104 ? -12.879 -10.678 2.399 1.00 96.06 104 LYS A O 1
ATOM 824 N N . GLY A 1 105 ? -13.918 -11.164 4.332 1.00 93.44 105 GLY A N 1
ATOM 825 C CA . GLY A 1 105 ? -14.108 -12.594 4.060 1.00 93.44 105 GLY A CA 1
ATOM 826 C C . GLY A 1 105 ? -12.854 -13.470 4.195 1.00 93.44 105 GLY A C 1
ATOM 827 O O . GLY A 1 105 ? -12.946 -14.677 3.985 1.00 93.44 105 GLY A O 1
ATOM 828 N N . GLN A 1 106 ? -11.693 -12.914 4.560 1.00 94.50 106 GLN A N 1
ATOM 829 C CA . GLN A 1 106 ? -10.472 -13.688 4.798 1.00 94.50 106 GLN A CA 1
ATOM 830 C C . GLN A 1 106 ? -10.230 -13.916 6.292 1.00 94.50 106 GLN A C 1
ATOM 832 O O . GLN A 1 106 ? -10.355 -13.009 7.109 1.00 94.50 106 GLN A O 1
ATOM 837 N N . ALA A 1 107 ? -9.821 -15.136 6.651 1.00 91.81 107 ALA A N 1
ATOM 838 C CA . ALA A 1 107 ? -9.479 -15.484 8.032 1.00 91.81 107 ALA A CA 1
ATOM 839 C C . ALA A 1 107 ? -8.083 -14.986 8.449 1.00 91.81 107 ALA A C 1
ATOM 841 O O . ALA A 1 107 ? -7.836 -14.738 9.633 1.00 91.81 107 ALA A O 1
ATOM 842 N N . ALA A 1 108 ? -7.174 -14.840 7.480 1.00 95.19 108 ALA A N 1
ATOM 843 C CA . ALA A 1 108 ? -5.800 -14.429 7.726 1.00 95.19 108 ALA A CA 1
ATOM 844 C C . ALA A 1 108 ? -5.740 -13.001 8.282 1.00 95.19 108 ALA A C 1
ATOM 846 O O . ALA A 1 108 ? -6.374 -12.082 7.760 1.00 95.19 108 ALA A O 1
ATOM 847 N N . ILE A 1 109 ? -4.954 -12.828 9.344 1.00 96.38 109 ILE A N 1
ATOM 848 C CA . ILE A 1 109 ? -4.645 -11.511 9.896 1.00 96.38 109 ILE A CA 1
ATOM 849 C C . ILE A 1 109 ? -3.732 -10.798 8.908 1.00 96.38 109 ILE A C 1
ATOM 851 O O . ILE A 1 109 ? -2.654 -11.294 8.596 1.00 96.38 109 ILE A O 1
ATOM 855 N N . LEU A 1 110 ? -4.181 -9.644 8.420 1.00 96.62 110 LEU A N 1
ATOM 856 C CA . LEU A 1 110 ? -3.390 -8.812 7.525 1.00 96.62 110 LEU A CA 1
ATOM 857 C C . LEU A 1 110 ? -2.455 -7.898 8.317 1.00 96.62 110 LEU A C 1
ATOM 859 O O . LEU A 1 110 ? -1.284 -7.777 7.978 1.00 96.62 110 LEU A O 1
ATOM 863 N N . ASN A 1 111 ? -2.979 -7.248 9.355 1.00 97.31 111 ASN A N 1
ATOM 864 C CA . ASN A 1 111 ? -2.205 -6.367 10.219 1.00 97.31 111 ASN A CA 1
ATOM 865 C C . ASN A 1 111 ? -2.812 -6.309 11.626 1.00 97.31 111 ASN A C 1
ATOM 867 O O . ASN A 1 111 ? -4.003 -6.563 11.811 1.00 97.31 111 ASN A O 1
ATOM 871 N N . THR A 1 112 ? -1.999 -5.940 12.612 1.00 96.75 112 THR A N 1
ATOM 872 C CA . THR A 1 112 ? -2.466 -5.525 13.939 1.00 96.75 112 THR A CA 1
ATOM 873 C C . THR A 1 112 ? -1.939 -4.120 14.196 1.00 96.75 112 THR A C 1
ATOM 875 O O . THR A 1 112 ? -0.733 -3.935 14.307 1.00 96.75 112 THR A O 1
ATOM 878 N N . GLN A 1 113 ? -2.834 -3.138 14.279 1.00 95.50 113 GLN A N 1
ATOM 879 C CA . GLN A 1 113 ? -2.484 -1.735 14.528 1.00 95.50 113 GLN A CA 1
ATOM 880 C C . GLN A 1 113 ? -3.069 -1.253 15.856 1.00 95.50 113 GLN A C 1
ATOM 882 O O . GLN A 1 113 ? -4.011 -1.852 16.381 1.00 95.50 113 GLN A O 1
ATOM 887 N N . LEU A 1 114 ? -2.552 -0.150 16.393 1.00 95.62 114 LEU A N 1
ATOM 888 C CA . LEU A 1 114 ? -3.181 0.524 17.524 1.00 95.62 114 LEU A CA 1
ATOM 889 C C . LEU A 1 114 ? -4.278 1.479 17.040 1.00 95.62 114 LEU A C 1
ATOM 891 O O . LEU A 1 114 ? -4.148 2.172 16.031 1.00 95.62 114 LEU A O 1
ATOM 895 N N . ALA A 1 115 ? -5.380 1.527 17.786 1.00 93.62 115 ALA A N 1
ATOM 896 C CA . ALA A 1 115 ? -6.399 2.553 17.632 1.00 93.62 115 ALA A CA 1
ATOM 897 C C . ALA A 1 115 ? -5.779 3.950 17.809 1.00 93.62 115 ALA A C 1
ATOM 899 O O . ALA A 1 115 ? -4.821 4.123 18.563 1.00 93.62 115 ALA A O 1
ATOM 900 N N . LYS A 1 116 ? -6.374 4.948 17.151 1.00 92.69 116 LYS A N 1
ATOM 901 C CA . LYS A 1 116 ? -5.925 6.343 17.001 1.00 92.69 116 LYS A CA 1
ATOM 902 C C . LYS A 1 116 ? -4.741 6.554 16.058 1.00 92.69 116 LYS A C 1
ATOM 904 O O . LYS A 1 116 ? -4.529 7.687 15.627 1.00 92.69 116 LYS A O 1
ATOM 909 N N . GLU A 1 117 ? -4.015 5.502 15.694 1.00 94.12 117 GLU A N 1
ATOM 910 C CA . GLU A 1 117 ? -2.975 5.575 14.671 1.00 94.12 117 GLU A CA 1
ATOM 911 C C . GLU A 1 117 ? -3.580 5.435 13.274 1.00 94.12 117 GLU A C 1
ATOM 913 O O . GLU A 1 117 ? -4.511 4.659 13.044 1.00 94.12 117 GLU A O 1
ATOM 918 N N . SER A 1 118 ? -3.038 6.213 12.340 1.00 95.56 118 SER A N 1
ATOM 919 C CA . SER A 1 118 ? -3.359 6.110 10.922 1.00 95.56 118 SER A CA 1
ATOM 920 C C . SER A 1 118 ? -2.373 5.152 10.271 1.00 95.56 118 SER A C 1
ATOM 922 O O . SER A 1 118 ? -1.169 5.399 10.308 1.00 95.56 118 SER A O 1
ATOM 924 N N . PHE A 1 119 ? -2.874 4.085 9.655 1.00 96.69 119 PHE A N 1
ATOM 925 C CA . PHE A 1 119 ? -2.048 3.111 8.945 1.00 96.69 119 PHE A CA 1
ATOM 926 C C . PHE A 1 119 ? -2.465 3.038 7.477 1.00 96.69 119 PHE A C 1
ATOM 928 O O . PHE A 1 119 ? -3.658 3.060 7.168 1.00 96.69 119 PHE A O 1
ATOM 935 N N . ARG A 1 120 ? -1.484 2.969 6.572 1.00 96.69 120 ARG A N 1
ATOM 936 C CA . ARG A 1 120 ? -1.712 2.946 5.125 1.00 96.69 120 ARG A CA 1
ATOM 937 C C . ARG A 1 120 ? -1.957 1.519 4.637 1.00 96.69 120 ARG A C 1
ATOM 939 O O . ARG A 1 120 ? -1.147 0.631 4.887 1.00 96.69 120 ARG A O 1
ATOM 946 N N . TYR A 1 121 ? -3.045 1.323 3.905 1.00 97.38 121 TYR A N 1
ATOM 947 C CA . TYR A 1 121 ? -3.428 0.054 3.295 1.00 97.38 121 TYR A CA 1
ATOM 948 C C . TYR A 1 121 ? -3.711 0.234 1.805 1.00 97.38 121 TYR A C 1
ATOM 950 O O . TYR A 1 121 ? -4.040 1.328 1.351 1.00 97.38 121 TYR A O 1
ATOM 958 N N . LEU A 1 122 ? -3.636 -0.855 1.041 1.00 97.50 122 LEU A N 1
ATOM 959 C CA . LEU A 1 122 ? -4.182 -0.896 -0.313 1.00 97.50 122 LEU A CA 1
ATOM 960 C C . LEU A 1 122 ? -5.695 -0.626 -0.252 1.00 97.50 122 LEU A C 1
ATOM 962 O O . LEU A 1 122 ? -6.375 -1.126 0.645 1.00 97.50 122 LEU A O 1
ATOM 966 N N . ALA A 1 123 ? -6.235 0.136 -1.195 1.00 97.19 123 ALA A N 1
ATOM 967 C CA . ALA A 1 123 ? -7.670 0.385 -1.264 1.00 97.19 123 ALA A CA 1
ATOM 968 C C . ALA A 1 123 ? -8.454 -0.930 -1.435 1.00 97.19 123 ALA A C 1
ATOM 970 O O . ALA A 1 123 ? -8.021 -1.841 -2.146 1.00 97.19 123 ALA A O 1
ATOM 971 N N . GLY A 1 124 ? -9.601 -1.037 -0.765 1.00 96.69 124 GLY A N 1
ATOM 972 C CA . GLY A 1 124 ? -10.424 -2.246 -0.772 1.00 96.69 124 GLY A CA 1
ATOM 973 C C . GLY A 1 124 ? -11.275 -2.426 0.482 1.00 96.69 124 GLY A C 1
ATOM 974 O O . GLY A 1 124 ? -11.347 -1.545 1.339 1.00 96.69 124 GLY A O 1
ATOM 975 N N . ASP A 1 125 ? -11.911 -3.593 0.580 1.00 97.75 125 ASP A N 1
ATOM 976 C CA . ASP A 1 125 ? -12.803 -3.948 1.682 1.00 97.75 125 ASP A CA 1
ATOM 977 C C . ASP A 1 125 ? -12.101 -4.791 2.749 1.00 97.75 125 ASP A C 1
ATOM 979 O O . ASP A 1 125 ? -11.459 -5.812 2.468 1.00 97.75 125 ASP A O 1
ATOM 983 N N . TYR A 1 126 ? -12.298 -4.396 4.001 1.00 97.62 126 TYR A N 1
ATOM 984 C CA . TYR A 1 126 ? -11.659 -4.978 5.169 1.00 97.62 126 TYR A CA 1
ATOM 985 C C . TYR A 1 126 ? -12.680 -5.280 6.268 1.00 97.62 126 TYR A C 1
ATOM 987 O O . TYR A 1 126 ? -13.707 -4.618 6.392 1.00 97.62 126 TYR A O 1
ATOM 995 N N . GLU A 1 127 ? -12.369 -6.283 7.083 1.00 97.44 127 GLU A N 1
ATOM 996 C CA . GLU A 1 127 ? -13.001 -6.526 8.376 1.00 97.44 127 GLU A CA 1
ATOM 997 C C . GLU A 1 127 ? -11.982 -6.159 9.453 1.00 97.44 127 GLU A C 1
ATOM 999 O O . GLU A 1 127 ? -10.830 -6.602 9.416 1.00 97.44 127 GLU A O 1
ATOM 1004 N N . ILE A 1 128 ? -12.406 -5.378 10.436 1.00 96.12 128 ILE A N 1
ATOM 1005 C CA . ILE A 1 128 ? -11.612 -5.114 11.629 1.00 96.12 128 ILE A CA 1
ATOM 1006 C C . ILE A 1 128 ? -12.210 -5.824 12.833 1.00 96.12 128 ILE A C 1
ATOM 1008 O O . ILE A 1 128 ? -13.424 -5.981 12.937 1.00 96.12 128 ILE A O 1
ATOM 1012 N N . GLU A 1 129 ? -11.362 -6.190 13.780 1.00 95.62 129 GLU A N 1
ATOM 1013 C CA . GLU A 1 129 ? -11.750 -6.794 15.046 1.00 95.62 129 GLU A CA 1
ATOM 1014 C C . GLU A 1 129 ? -11.057 -6.066 16.197 1.00 95.62 129 GLU A C 1
ATOM 1016 O O . GLU A 1 129 ? -9.827 -5.970 16.240 1.00 95.62 129 GLU A O 1
ATOM 1021 N N . THR A 1 130 ? -11.836 -5.569 17.156 1.00 94.56 130 THR A N 1
ATOM 1022 C CA . THR A 1 130 ? -11.273 -4.970 18.366 1.00 94.56 130 THR A CA 1
ATOM 1023 C C . THR A 1 130 ? -10.761 -6.053 19.302 1.00 94.56 130 THR A C 1
ATOM 1025 O O . THR A 1 130 ? -11.486 -6.984 19.660 1.00 94.56 130 THR A O 1
ATOM 1028 N N . LEU A 1 131 ? -9.528 -5.905 19.786 1.00 94.06 131 LEU A N 1
ATOM 1029 C CA . LEU A 1 131 ? -8.977 -6.775 20.828 1.00 94.06 131 LEU A CA 1
ATOM 1030 C C . LEU A 1 131 ? -9.340 -6.261 22.230 1.00 94.06 131 LEU A C 1
ATOM 1032 O O . LEU A 1 131 ? -8.512 -6.180 23.134 1.00 94.06 131 LEU A O 1
ATOM 1036 N N . THR A 1 132 ? -10.608 -5.891 22.394 1.00 89.44 132 THR A N 1
ATOM 1037 C CA . THR A 1 132 ? -11.2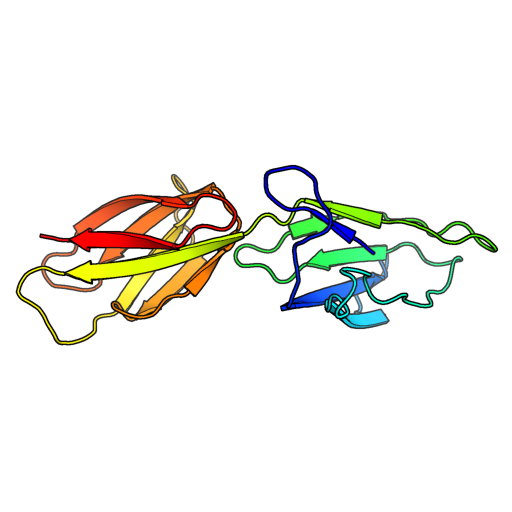25 -5.487 23.660 1.00 89.44 132 THR A CA 1
ATOM 1038 C C . THR A 1 132 ? -12.142 -6.590 24.173 1.00 89.44 132 THR A C 1
ATOM 1040 O O . THR A 1 132 ? -12.437 -7.546 23.458 1.00 89.44 132 THR A O 1
ATOM 1043 N N . LEU A 1 133 ? -12.626 -6.455 25.407 1.00 89.56 133 LEU A N 1
ATOM 1044 C CA . LEU A 1 133 ? -13.728 -7.267 25.916 1.00 89.56 133 LEU A CA 1
ATOM 1045 C C . LEU A 1 133 ? -14.996 -6.398 26.000 1.00 89.56 133 LEU A C 1
ATOM 1047 O O . LEU A 1 133 ? -14.950 -5.362 26.662 1.00 89.56 133 LEU A O 1
ATOM 1051 N N . PRO A 1 134 ? -16.110 -6.786 25.353 1.00 90.69 134 PRO A N 1
ATOM 1052 C CA . PRO A 1 134 ? -16.210 -7.861 24.363 1.00 90.69 134 PRO A CA 1
ATOM 1053 C C . PRO A 1 134 ? -15.456 -7.518 23.064 1.00 90.69 134 PRO A C 1
ATOM 1055 O O . PRO A 1 134 ? -15.222 -6.345 22.754 1.00 90.69 134 PRO A O 1
ATOM 1058 N N . ARG A 1 135 ? -15.097 -8.554 22.295 1.00 92.06 135 ARG A N 1
ATOM 1059 C CA . ARG A 1 135 ? -14.550 -8.397 20.940 1.00 92.06 135 ARG A CA 1
ATOM 1060 C C . ARG A 1 135 ? -15.684 -8.046 19.989 1.00 92.06 135 ARG A C 1
ATOM 1062 O O . ARG A 1 135 ? -16.743 -8.672 20.041 1.00 92.06 135 ARG A O 1
ATOM 1069 N N . ARG A 1 136 ? -15.471 -7.055 19.128 1.00 92.94 136 ARG A N 1
ATOM 1070 C CA . ARG A 1 136 ? -16.455 -6.617 18.130 1.00 92.94 136 ARG A CA 1
ATOM 1071 C C . ARG A 1 136 ? -15.806 -6.550 16.758 1.00 92.94 136 ARG A C 1
ATOM 1073 O O . ARG A 1 136 ? -14.622 -6.235 16.657 1.00 92.94 136 ARG A O 1
ATOM 1080 N N . LYS A 1 137 ? -16.594 -6.843 15.726 1.00 95.19 137 LYS A N 1
ATOM 1081 C CA . LYS A 1 137 ? -16.169 -6.817 14.328 1.00 95.19 137 LYS A CA 1
ATOM 1082 C C . LYS A 1 137 ? -16.921 -5.750 13.551 1.00 95.19 137 LYS A C 1
ATOM 1084 O O . LYS A 1 137 ? -18.106 -5.543 13.808 1.00 95.19 137 LYS A O 1
ATOM 1089 N N . PHE A 1 138 ? -16.237 -5.105 12.616 1.00 95.06 138 PHE A N 1
ATOM 1090 C CA . PHE A 1 138 ? -16.812 -4.066 11.768 1.00 95.06 138 PHE A CA 1
ATOM 1091 C C . PHE A 1 138 ? -16.261 -4.188 10.350 1.00 95.06 138 PHE A C 1
ATOM 1093 O O . PHE A 1 138 ? -15.071 -4.437 10.166 1.00 95.06 138 PHE A O 1
ATOM 1100 N N . ASP A 1 139 ? -17.118 -3.975 9.358 1.00 96.31 139 ASP A N 1
ATOM 1101 C CA . ASP A 1 139 ? -16.698 -3.874 7.964 1.00 96.31 139 ASP A CA 1
ATOM 1102 C C . ASP A 1 139 ? -16.303 -2.430 7.647 1.00 96.31 139 ASP A C 1
ATOM 1104 O O . ASP A 1 139 ? -16.976 -1.480 8.058 1.00 96.31 139 ASP A O 1
ATOM 1108 N N . VAL A 1 140 ? -15.223 -2.260 6.890 1.00 96.38 140 VAL A N 1
ATOM 1109 C CA . VAL A 1 140 ? -14.743 -0.955 6.444 1.00 96.38 140 VAL A CA 1
ATOM 1110 C C . VAL A 1 140 ? -14.225 -1.031 5.012 1.00 96.38 140 VAL A C 1
ATOM 1112 O O . VAL A 1 140 ? -13.459 -1.923 4.658 1.00 96.38 140 VAL A O 1
ATOM 1115 N N . THR A 1 141 ? -14.621 -0.061 4.196 1.00 97.25 141 THR A N 1
ATOM 1116 C CA . THR A 1 141 ? -14.069 0.155 2.856 1.00 97.25 141 THR A CA 1
ATOM 1117 C C . THR A 1 141 ? -13.062 1.296 2.928 1.00 97.25 141 THR A C 1
ATOM 1119 O O . THR A 1 141 ? -13.382 2.378 3.433 1.00 97.25 141 THR A O 1
ATOM 1122 N N . ILE A 1 142 ? -11.839 1.036 2.468 1.00 96.88 142 ILE A N 1
ATOM 1123 C CA . ILE A 1 142 ? -10.758 2.018 2.357 1.00 96.88 142 ILE A CA 1
ATOM 1124 C C . ILE A 1 142 ? -10.710 2.503 0.913 1.00 96.88 142 ILE A C 1
ATOM 1126 O O . ILE A 1 142 ? -10.469 1.712 -0.003 1.00 96.88 142 ILE A O 1
ATOM 1130 N N . GLU A 1 143 ? -10.917 3.802 0.725 1.00 95.62 143 GLU A N 1
ATOM 1131 C CA . GLU A 1 143 ? -10.885 4.448 -0.585 1.00 95.62 143 GLU A CA 1
ATOM 1132 C C . GLU A 1 143 ? -9.485 5.008 -0.907 1.00 95.62 143 GLU A C 1
ATOM 1134 O O . GLU A 1 143 ? -8.749 5.392 0.007 1.00 95.62 143 GLU A O 1
ATOM 1139 N N . PRO A 1 144 ? -9.087 5.059 -2.193 1.00 94.12 144 PRO A N 1
ATOM 1140 C CA . PRO A 1 144 ? -7.809 5.633 -2.609 1.00 94.12 144 PRO A CA 1
ATOM 1141 C C . PRO A 1 144 ? -7.650 7.106 -2.211 1.00 94.12 144 PRO A C 1
ATOM 1143 O O . PRO A 1 144 ? -8.534 7.921 -2.457 1.00 94.12 144 PRO A O 1
ATOM 1146 N N . GLY A 1 145 ? -6.490 7.466 -1.662 1.00 91.69 145 GLY A N 1
ATOM 1147 C CA . GLY A 1 145 ? -6.113 8.842 -1.331 1.00 91.69 145 GLY A CA 1
ATOM 1148 C C . GLY A 1 145 ? -6.807 9.439 -0.103 1.00 91.69 145 GLY A C 1
ATOM 1149 O O . GLY A 1 145 ? -6.422 10.529 0.318 1.00 91.69 145 GLY A O 1
ATOM 1150 N N . ASP A 1 146 ? -7.778 8.742 0.493 1.00 92.00 146 ASP A N 1
ATOM 1151 C CA . ASP A 1 146 ? -8.530 9.221 1.653 1.00 92.00 146 ASP A CA 1
ATOM 1152 C C . ASP A 1 146 ? -8.071 8.561 2.964 1.00 92.00 146 ASP A C 1
ATOM 1154 O O . ASP A 1 146 ? -7.471 7.481 2.992 1.00 92.00 146 ASP A O 1
ATOM 1158 N N . THR A 1 147 ? -8.349 9.230 4.082 1.00 94.38 147 THR A N 1
ATOM 1159 C CA . THR A 1 147 ? -8.188 8.672 5.424 1.00 94.38 147 THR A CA 1
ATOM 1160 C C . THR A 1 147 ? -9.543 8.272 5.977 1.00 94.38 147 THR A C 1
ATOM 1162 O O . THR A 1 147 ? -10.298 9.087 6.506 1.00 94.38 147 THR A O 1
ATOM 1165 N N . LYS A 1 148 ? -9.820 6.970 5.935 1.00 95.56 148 LYS A N 1
ATOM 1166 C CA . LYS A 1 148 ? -11.009 6.386 6.532 1.00 95.56 148 LYS A CA 1
ATOM 1167 C C . LYS A 1 148 ? -10.870 6.347 8.051 1.00 95.56 148 LYS A C 1
ATOM 1169 O O . LYS A 1 148 ? -10.243 5.449 8.614 1.00 95.56 148 LYS A O 1
ATOM 1174 N N . ALA A 1 149 ? -11.479 7.323 8.716 1.00 93.62 149 ALA A N 1
ATOM 1175 C CA . ALA A 1 149 ? -11.667 7.309 10.159 1.00 93.62 149 ALA A CA 1
ATOM 1176 C C . ALA A 1 149 ? -12.993 6.624 10.505 1.00 93.62 149 ALA A C 1
ATOM 1178 O O . ALA A 1 149 ? -14.052 6.998 9.998 1.00 93.62 149 ALA A O 1
ATOM 1179 N N . ILE A 1 150 ? -12.943 5.624 11.377 1.00 93.19 150 ILE A N 1
ATOM 1180 C CA . ILE A 1 150 ? -14.137 4.988 11.932 1.00 93.19 150 ILE A CA 1
ATOM 1181 C C . ILE A 1 150 ? -14.196 5.234 13.434 1.00 93.19 150 ILE A C 1
ATOM 1183 O O . ILE A 1 150 ? -13.175 5.228 14.120 1.00 93.19 150 ILE A O 1
ATOM 1187 N N . THR A 1 151 ? -15.398 5.439 13.957 1.00 92.00 151 THR A N 1
ATOM 1188 C CA . THR A 1 151 ? -15.608 5.616 15.392 1.00 92.00 151 THR A CA 1
ATOM 1189 C C . THR A 1 151 ? -16.502 4.502 15.899 1.00 92.00 151 THR A C 1
ATOM 1191 O O . THR A 1 151 ? -17.682 4.432 15.563 1.00 92.00 151 THR A O 1
ATOM 1194 N N . LEU A 1 152 ? -15.912 3.614 16.689 1.00 88.69 152 LEU A N 1
ATOM 1195 C CA . LEU A 1 152 ? -16.606 2.489 17.290 1.00 88.69 152 LEU A CA 1
ATOM 1196 C C . LEU A 1 152 ? -17.419 2.959 18.505 1.00 88.69 152 LEU A C 1
ATOM 1198 O O . LEU A 1 152 ? -16.936 3.822 19.244 1.00 88.69 152 LEU A O 1
ATOM 1202 N N . PRO A 1 153 ? -18.623 2.408 18.723 1.00 82.19 153 PRO A N 1
ATOM 1203 C CA . PRO A 1 153 ? -19.432 2.708 19.900 1.00 82.19 153 PRO A CA 1
ATOM 1204 C C . PRO A 1 153 ? -18.849 2.104 21.185 1.00 82.19 153 PRO A C 1
ATOM 1206 O O . PRO A 1 153 ? -18.157 1.053 21.124 1.00 82.19 153 PRO A O 1
#

Sequence (153 aa):
MELLDGNNQPRESNVTVSFLNNMTGNAVYEFVHYLDSRGRPDSVQLDPVLSYDIVVNTVPQVIRRNVNITNGVHNVIRIPAAQGNLRVDQQGRNAPFPVVVRRKGQAAILNTQLAKESFRYLAGDYEIETLTLPRRKFDVTIEPGDTKAITLP